Protein AF-A0A5N8Z4T4-F1 (afdb_monomer)

Foldseek 3Di:
DWKKKKFWQAAWKFKDWAPDTDIDGHGDIDIHDPPTDIDIDGPDDDDTDMDMDIVPDDPVVVVVVVVVVVVVD

Radius of gyration: 14.11 Å; Cα contacts (8 Å, |Δi|>4): 130; chains: 1; bounding box: 33×29×37 Å

Mean predicted aligned error: 3.59 Å

Structure (mmCIF, N/CA/C/O backbone):
data_AF-A0A5N8Z4T4-F1
#
_entry.id   AF-A0A5N8Z4T4-F1
#
loop_
_atom_site.group_PDB
_atom_site.id
_atom_site.type_symbol
_atom_site.label_atom_id
_atom_site.label_alt_id
_atom_site.label_comp_id
_atom_site.label_asym_id
_atom_site.label_entity_id
_atom_site.label_seq_id
_atom_site.pdbx_PDB_ins_code
_atom_site.Cartn_x
_atom_site.Cartn_y
_atom_site.Cartn_z
_atom_site.occupancy
_atom_site.B_iso_or_equiv
_atom_site.auth_seq_id
_atom_site.auth_comp_id
_atom_site.auth_asym_id
_atom_site.auth_atom_id
_atom_site.pdbx_PDB_model_num
ATOM 1 N N . PRO A 1 1 ? 12.107 6.517 -6.522 1.00 73.88 1 PRO A N 1
ATOM 2 C CA . PRO A 1 1 ? 11.216 5.388 -6.873 1.00 73.88 1 PRO A CA 1
ATOM 3 C C . PRO A 1 1 ? 11.333 4.267 -5.836 1.00 73.88 1 PRO A C 1
ATOM 5 O O . PRO A 1 1 ? 12.446 3.849 -5.529 1.00 73.88 1 PRO A O 1
ATOM 8 N N . HIS A 1 2 ? 10.203 3.838 -5.280 1.00 86.12 2 HIS A N 1
ATOM 9 C CA . HIS A 1 2 ? 10.130 2.832 -4.220 1.00 86.12 2 HIS A CA 1
ATOM 10 C C . HIS A 1 2 ? 9.196 1.717 -4.676 1.00 86.12 2 HIS A C 1
ATOM 12 O O . HIS A 1 2 ? 8.202 2.005 -5.343 1.00 86.12 2 HIS A O 1
ATOM 18 N N . GLU A 1 3 ? 9.522 0.473 -4.345 1.00 93.75 3 GLU A N 1
ATOM 19 C CA . GLU A 1 3 ? 8.511 -0.579 -4.305 1.00 93.75 3 GLU A CA 1
ATOM 20 C C . GLU A 1 3 ? 7.754 -0.499 -2.976 1.00 93.75 3 GLU A C 1
ATOM 22 O O . GLU A 1 3 ? 8.276 0.028 -1.984 1.00 93.75 3 GLU A O 1
ATOM 27 N N . GLN A 1 4 ? 6.526 -1.010 -2.969 1.00 96.12 4 GLN A N 1
ATOM 28 C CA . GLN A 1 4 ? 5.661 -1.023 -1.797 1.00 96.12 4 GLN A CA 1
ATOM 29 C C . GLN A 1 4 ? 5.080 -2.424 -1.589 1.00 96.12 4 GLN A C 1
ATOM 31 O O . GLN A 1 4 ? 4.507 -3.013 -2.503 1.00 96.12 4 GLN A O 1
ATOM 36 N N . LEU A 1 5 ? 5.216 -2.949 -0.372 1.00 97.56 5 LEU A N 1
ATOM 37 C CA . LEU A 1 5 ? 4.507 -4.140 0.092 1.00 97.56 5 LEU A CA 1
ATOM 38 C C . LEU A 1 5 ? 3.530 -3.729 1.187 1.00 97.56 5 LEU A C 1
ATOM 40 O O . LEU A 1 5 ? 3.912 -3.013 2.116 1.00 97.56 5 LEU A O 1
ATOM 44 N N . SER A 1 6 ? 2.304 -4.229 1.100 1.00 98.12 6 SER A N 1
ATOM 45 C CA . SER A 1 6 ? 1.226 -3.802 1.979 1.00 98.12 6 SER A CA 1
ATOM 46 C C . SER A 1 6 ? 0.416 -4.966 2.526 1.00 98.12 6 SER A C 1
ATOM 48 O O . SER A 1 6 ? 0.299 -6.016 1.888 1.00 98.12 6 SER A O 1
ATOM 50 N N . VAL A 1 7 ? -0.182 -4.758 3.700 1.00 98.50 7 VAL A N 1
ATOM 51 C CA . VAL A 1 7 ? -1.152 -5.676 4.312 1.00 98.50 7 VAL A CA 1
ATOM 52 C C . VAL A 1 7 ? -2.356 -4.904 4.843 1.00 98.50 7 VAL A C 1
ATOM 54 O O . VAL A 1 7 ? -2.209 -3.913 5.560 1.00 98.50 7 VAL A O 1
ATOM 57 N N . MET A 1 8 ? -3.555 -5.370 4.498 1.00 98.44 8 MET A N 1
ATOM 58 C CA . MET A 1 8 ? -4.814 -4.817 4.984 1.00 98.44 8 MET A CA 1
ATOM 59 C C . MET A 1 8 ? -5.075 -5.272 6.422 1.00 98.44 8 MET A C 1
ATOM 61 O O . MET A 1 8 ? -5.103 -6.468 6.710 1.00 98.44 8 MET A O 1
ATOM 65 N N . ILE A 1 9 ? -5.309 -4.322 7.324 1.00 98.56 9 ILE A N 1
ATOM 66 C CA . ILE A 1 9 ? -5.603 -4.576 8.741 1.00 98.56 9 ILE A CA 1
ATOM 67 C C . ILE A 1 9 ? -7.104 -4.446 9.022 1.00 98.56 9 ILE A C 1
ATOM 69 O O . ILE A 1 9 ? -7.661 -5.250 9.765 1.00 98.56 9 ILE A O 1
ATOM 73 N N . GLN A 1 10 ? -7.773 -3.458 8.422 1.00 98.44 10 GLN A N 1
ATOM 74 C CA . GLN A 1 10 ? -9.190 -3.167 8.655 1.00 98.44 10 GLN A CA 1
ATOM 75 C C . GLN A 1 10 ? -9.855 -2.582 7.405 1.00 98.44 10 GLN A C 1
ATOM 77 O O . GLN A 1 10 ? -9.229 -1.830 6.664 1.00 98.44 10 GLN A O 1
ATOM 82 N N . GLY A 1 11 ? -11.150 -2.855 7.227 1.00 97.94 11 GLY A N 1
ATOM 83 C CA . GLY A 1 11 ? -11.983 -2.238 6.194 1.00 97.94 11 GLY A CA 1
ATOM 84 C C . GLY A 1 11 ? -12.047 -3.053 4.904 1.00 97.94 11 GLY A C 1
ATOM 85 O O . GLY A 1 11 ? -11.571 -4.186 4.836 1.00 97.94 11 GLY A O 1
ATOM 86 N N . ARG A 1 12 ? -12.701 -2.489 3.885 1.00 98.44 12 ARG A N 1
ATOM 87 C CA . ARG A 1 12 ? -12.829 -3.093 2.551 1.00 98.44 12 ARG A CA 1
ATOM 88 C C . ARG A 1 12 ? -12.527 -2.059 1.482 1.00 98.44 12 ARG A C 1
ATOM 90 O O . ARG A 1 12 ? -13.041 -0.942 1.542 1.00 98.44 12 ARG A O 1
ATOM 97 N N . MET A 1 13 ? -11.724 -2.448 0.502 1.00 98.44 13 MET A N 1
ATOM 98 C CA . MET A 1 13 ? -11.254 -1.554 -0.551 1.00 98.44 13 MET A CA 1
ATOM 99 C C . MET A 1 13 ? -11.215 -2.286 -1.891 1.00 98.44 13 MET A C 1
ATOM 101 O O . MET A 1 13 ? -10.832 -3.453 -1.936 1.00 98.44 13 MET A O 1
ATOM 105 N N . ARG A 1 14 ? -11.565 -1.608 -2.985 1.00 98.75 14 ARG A N 1
ATOM 106 C CA . ARG A 1 14 ? -11.208 -2.037 -4.338 1.00 98.75 14 ARG A CA 1
ATOM 107 C C . ARG A 1 14 ? -9.793 -1.570 -4.619 1.00 98.75 14 ARG A C 1
ATOM 109 O O . ARG A 1 14 ? -9.567 -0.381 -4.819 1.00 98.75 14 ARG A O 1
ATOM 116 N N . LEU A 1 15 ? -8.848 -2.499 -4.580 1.00 98.69 15 LEU A N 1
ATOM 117 C CA . LEU A 1 15 ? -7.444 -2.252 -4.872 1.00 98.69 15 LEU A CA 1
ATOM 118 C C . LEU A 1 15 ? -7.222 -2.283 -6.385 1.00 98.69 15 LEU A C 1
ATOM 120 O O . LEU A 1 15 ? -7.687 -3.203 -7.055 1.00 98.69 15 LEU A O 1
ATOM 124 N N . THR A 1 16 ? -6.467 -1.312 -6.893 1.00 98.69 16 THR A N 1
ATOM 125 C CA . THR A 1 16 ? -5.901 -1.322 -8.246 1.00 98.69 16 THR A CA 1
ATOM 126 C C . THR A 1 16 ? -4.378 -1.325 -8.153 1.00 98.69 16 THR A C 1
ATOM 128 O O . THR A 1 16 ? -3.813 -0.498 -7.436 1.00 98.69 16 THR A O 1
ATOM 131 N N . VAL A 1 17 ? -3.713 -2.233 -8.872 1.00 98.25 17 VAL A N 1
ATOM 132 C CA . VAL A 1 17 ? -2.253 -2.255 -9.070 1.00 98.25 17 VAL A CA 1
ATOM 133 C C . VAL A 1 17 ? -1.975 -2.501 -10.551 1.00 98.25 17 VAL A C 1
ATOM 135 O O . VAL A 1 17 ? -2.084 -3.623 -11.049 1.00 98.25 17 VAL A O 1
ATOM 138 N N . GLY A 1 18 ? -1.630 -1.443 -11.282 1.00 97.38 18 GLY A N 1
ATOM 139 C CA . GLY A 1 18 ? -1.547 -1.490 -12.738 1.00 97.38 18 GLY A CA 1
ATOM 140 C C . GLY A 1 18 ? -2.885 -1.915 -13.347 1.00 97.38 18 GLY A C 1
ATOM 141 O O . GLY A 1 18 ? -3.877 -1.205 -13.224 1.00 97.38 18 GLY A O 1
ATOM 142 N N . ASN A 1 19 ? -2.911 -3.088 -13.983 1.00 97.88 19 ASN A N 1
ATOM 143 C CA . ASN A 1 19 ? -4.118 -3.643 -14.607 1.00 97.88 19 ASN A CA 1
ATOM 144 C C . ASN A 1 19 ? -4.877 -4.631 -13.704 1.00 97.88 19 ASN A C 1
ATOM 146 O O . ASN A 1 19 ? -5.935 -5.114 -14.106 1.00 97.88 19 ASN A O 1
ATOM 150 N N . ASP A 1 20 ? -4.333 -4.978 -12.534 1.00 98.00 20 ASP A N 1
ATOM 151 C CA . ASP A 1 20 ? -5.015 -5.855 -11.583 1.00 98.00 20 ASP A CA 1
ATOM 152 C C . ASP A 1 20 ? -5.974 -5.034 -1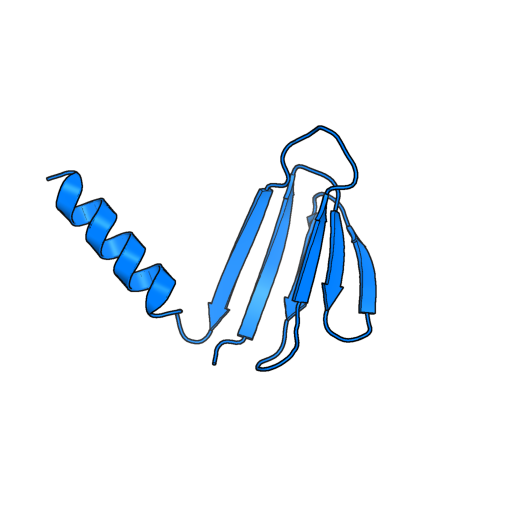0.720 1.00 98.00 20 ASP A C 1
ATOM 154 O O . ASP A 1 20 ? -5.564 -4.058 -10.087 1.00 98.00 20 ASP A O 1
ATOM 158 N N . VAL A 1 21 ? -7.247 -5.432 -10.707 1.00 98.56 21 VAL A N 1
ATOM 159 C CA . VAL A 1 21 ? -8.308 -4.800 -9.919 1.00 98.56 21 VAL A CA 1
ATOM 160 C C . VAL A 1 21 ? -9.052 -5.877 -9.151 1.00 98.56 21 VAL A C 1
ATOM 162 O O . VAL A 1 21 ? -9.669 -6.765 -9.743 1.00 98.56 21 VAL A O 1
ATOM 165 N N . ARG A 1 22 ? -9.038 -5.778 -7.821 1.00 98.56 22 ARG A N 1
ATOM 166 C CA . ARG A 1 22 ? -9.721 -6.736 -6.947 1.00 98.56 22 ARG A CA 1
ATOM 167 C C . ARG A 1 22 ? -10.188 -6.101 -5.648 1.00 98.56 22 ARG A C 1
ATOM 169 O O . ARG A 1 22 ? -9.551 -5.199 -5.109 1.00 98.56 22 ARG A O 1
ATOM 176 N N . ASP A 1 23 ? -11.291 -6.613 -5.124 1.00 98.69 23 ASP A N 1
ATOM 177 C CA . ASP A 1 23 ? -11.781 -6.236 -3.803 1.00 98.69 23 ASP A CA 1
ATOM 178 C C . ASP A 1 23 ? -10.967 -6.984 -2.742 1.00 98.69 23 ASP A C 1
ATOM 180 O O . ASP A 1 23 ? -10.793 -8.200 -2.833 1.00 98.69 23 ASP A O 1
ATOM 184 N N . ILE A 1 24 ? -10.479 -6.258 -1.740 1.00 98.50 24 ILE A N 1
ATOM 185 C CA . ILE A 1 24 ? -9.648 -6.787 -0.655 1.00 98.50 24 ILE A CA 1
ATOM 186 C C . ILE A 1 24 ? -10.232 -6.446 0.720 1.00 98.50 24 ILE A C 1
ATOM 188 O O . ILE A 1 24 ? -10.983 -5.474 0.880 1.00 98.50 24 ILE A O 1
ATOM 192 N N . GLY A 1 25 ? -9.886 -7.256 1.716 1.00 98.44 25 GLY A N 1
ATOM 193 C CA . GLY A 1 25 ? -10.268 -7.110 3.118 1.00 98.44 25 GLY A CA 1
ATOM 194 C C . GLY A 1 25 ? -9.137 -7.499 4.080 1.00 98.44 25 GLY A C 1
ATOM 195 O O . GLY A 1 25 ? -8.004 -7.709 3.649 1.00 98.44 25 GLY A O 1
ATOM 196 N N . PRO A 1 26 ? -9.406 -7.559 5.397 1.00 98.44 26 PRO A N 1
ATOM 197 C CA . PRO A 1 26 ? -8.378 -7.810 6.406 1.00 98.44 26 PRO A CA 1
ATOM 198 C C . PRO A 1 26 ? -7.600 -9.106 6.158 1.00 98.44 26 PRO A C 1
ATOM 200 O O . PRO A 1 26 ? -8.193 -10.159 5.933 1.00 98.44 26 PRO A O 1
ATOM 203 N N . GLY A 1 27 ? -6.273 -9.023 6.235 1.00 98.50 27 GLY A N 1
ATOM 204 C CA . GLY A 1 27 ? -5.349 -10.124 5.960 1.00 98.50 27 GLY A CA 1
ATOM 205 C C . GLY A 1 27 ? -4.857 -10.193 4.513 1.00 98.50 27 GLY A C 1
ATOM 206 O O . GLY A 1 27 ? -3.816 -10.803 4.270 1.00 98.50 27 GLY A O 1
ATOM 207 N N . ASP A 1 28 ? -5.530 -9.539 3.563 1.00 98.56 28 ASP A N 1
ATOM 208 C CA . ASP A 1 28 ? -5.049 -9.480 2.184 1.00 98.56 28 ASP A CA 1
ATOM 209 C C . ASP A 1 28 ? -3.775 -8.635 2.078 1.00 98.56 28 ASP A C 1
ATOM 211 O O . ASP A 1 28 ? -3.644 -7.571 2.688 1.00 98.56 28 ASP A O 1
ATOM 215 N N . MET A 1 29 ? 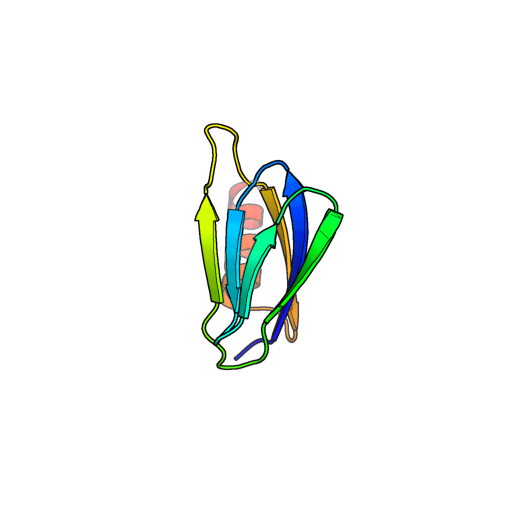-2.843 -9.102 1.249 1.00 98.44 29 MET A N 1
ATOM 216 C CA . MET A 1 29 ? -1.583 -8.422 0.956 1.00 98.44 29 MET A CA 1
ATOM 217 C C . MET A 1 29 ? -1.495 -8.057 -0.522 1.00 98.44 29 MET A C 1
ATOM 219 O O . MET A 1 29 ? -2.102 -8.720 -1.371 1.00 98.44 29 MET A O 1
ATOM 223 N N . TRP A 1 30 ? -0.711 -7.031 -0.845 1.00 98.31 30 TRP A N 1
ATOM 224 C CA . TRP A 1 30 ? -0.357 -6.708 -2.225 1.00 98.31 30 TRP A CA 1
ATOM 225 C C . TRP A 1 30 ? 1.048 -6.130 -2.332 1.00 98.31 30 TRP A C 1
ATOM 227 O O . TRP A 1 30 ? 1.606 -5.607 -1.369 1.00 98.31 30 TRP A O 1
ATOM 237 N N . TYR A 1 31 ? 1.603 -6.245 -3.534 1.00 97.94 31 TYR A N 1
ATOM 238 C CA . TYR A 1 31 ? 2.891 -5.692 -3.912 1.00 97.94 31 TYR A CA 1
ATOM 239 C C . TYR A 1 31 ? 2.681 -4.725 -5.074 1.00 97.94 31 TYR A C 1
ATOM 241 O O . TYR A 1 31 ? 2.092 -5.103 -6.086 1.00 97.94 31 TYR A O 1
ATOM 249 N N . ALA A 1 32 ? 3.156 -3.494 -4.922 1.00 97.31 32 ALA A N 1
ATOM 250 C CA . ALA A 1 32 ? 3.168 -2.480 -5.961 1.00 97.31 32 ALA A CA 1
ATOM 251 C C . ALA A 1 32 ? 4.613 -2.268 -6.452 1.00 97.31 32 ALA A C 1
ATOM 253 O O . ALA A 1 32 ? 5.446 -1.725 -5.712 1.00 97.31 32 ALA A O 1
ATOM 254 N N . PRO A 1 33 ? 4.935 -2.702 -7.687 1.00 96.75 33 PRO A N 1
ATOM 255 C CA . PRO A 1 33 ? 6.258 -2.504 -8.263 1.00 96.75 33 PRO A CA 1
ATOM 256 C C . PRO A 1 33 ? 6.584 -1.025 -8.499 1.00 96.75 33 PRO A C 1
ATOM 258 O O . PRO A 1 33 ? 5.705 -0.174 -8.648 1.00 96.75 33 PRO A O 1
ATOM 261 N N . VAL A 1 34 ? 7.878 -0.727 -8.630 1.00 95.88 34 VAL A N 1
ATOM 262 C CA . VAL A 1 34 ? 8.355 0.611 -9.002 1.00 95.88 34 VAL A CA 1
ATOM 263 C C . VAL A 1 34 ? 7.714 1.076 -10.313 1.00 95.88 34 VAL A C 1
ATOM 265 O O . VAL A 1 34 ? 7.793 0.393 -11.331 1.00 95.88 34 VAL A O 1
ATOM 268 N N . GLY A 1 35 ? 7.143 2.282 -10.300 1.00 94.06 35 GLY A N 1
ATOM 269 C CA . GLY A 1 35 ? 6.569 2.918 -11.490 1.00 94.06 35 GLY A CA 1
ATOM 270 C C . GLY A 1 35 ? 5.195 2.382 -11.896 1.00 94.06 35 GLY A C 1
ATOM 271 O O . GLY A 1 35 ? 4.655 2.838 -12.898 1.00 94.06 35 GLY A O 1
ATOM 272 N N . VAL A 1 36 ? 4.625 1.450 -11.129 1.00 96.56 36 VAL A N 1
ATOM 273 C CA . VAL A 1 36 ? 3.265 0.954 -11.339 1.00 96.56 36 VAL A CA 1
ATOM 274 C C . VAL A 1 36 ? 2.298 1.776 -10.494 1.00 96.56 36 VAL A C 1
ATOM 276 O O . VAL A 1 36 ? 2.408 1.825 -9.264 1.00 96.56 36 VAL A O 1
ATOM 279 N N . GLU A 1 37 ? 1.345 2.428 -11.159 1.00 95.81 37 GLU A N 1
ATOM 280 C CA . GLU A 1 37 ? 0.267 3.142 -10.479 1.00 95.81 37 GLU A CA 1
ATOM 281 C C . GLU A 1 37 ? -0.578 2.171 -9.655 1.00 95.81 37 GLU A C 1
ATOM 283 O O . GLU A 1 37 ? -0.920 1.070 -10.097 1.00 95.81 37 GLU A O 1
ATOM 288 N N . HIS A 1 38 ? -0.890 2.581 -8.433 1.00 96.56 38 HIS A N 1
ATOM 289 C CA . HIS A 1 38 ? -1.693 1.803 -7.511 1.00 96.56 38 HIS A CA 1
ATOM 290 C C . HIS A 1 38 ? -2.466 2.720 -6.568 1.00 96.56 38 HIS A C 1
ATOM 292 O O . HIS A 1 38 ? -2.086 3.866 -6.326 1.00 96.56 38 HIS A O 1
ATOM 298 N N . GLY A 1 39 ? -3.559 2.198 -6.031 1.00 96.62 39 GLY A N 1
ATOM 299 C CA . GLY A 1 39 ? -4.420 2.896 -5.088 1.00 96.62 39 GLY A CA 1
ATOM 300 C C . GLY A 1 39 ? -5.663 2.073 -4.799 1.00 96.62 39 GLY A C 1
ATOM 301 O O . GLY A 1 39 ? -5.785 0.933 -5.254 1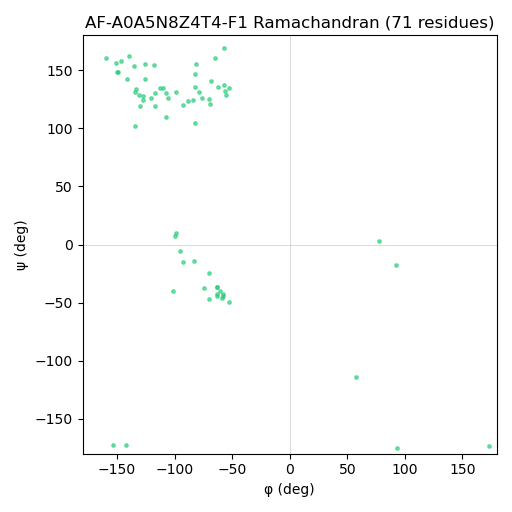.00 96.62 39 GLY A O 1
ATOM 302 N N . GLY A 1 40 ? -6.613 2.642 -4.066 1.00 97.31 40 GLY A N 1
ATOM 303 C CA . GLY A 1 40 ? -7.884 1.962 -3.907 1.00 97.31 40 GLY A CA 1
ATOM 304 C C . GLY A 1 40 ? -9.048 2.842 -3.501 1.00 97.31 40 GLY A C 1
ATOM 305 O O . GLY A 1 40 ? -8.892 3.958 -3.012 1.00 97.31 40 GLY A O 1
ATOM 306 N N . GLU A 1 41 ? -10.231 2.299 -3.758 1.00 98.31 41 GLU A N 1
ATOM 307 C CA . GLU A 1 41 ? -11.529 2.903 -3.486 1.00 98.31 41 GLU A CA 1
ATOM 308 C C . GLU A 1 41 ? -12.161 2.213 -2.276 1.00 98.31 41 GLU A C 1
ATOM 310 O O . GLU A 1 41 ? -12.283 0.988 -2.243 1.00 98.31 41 GLU A O 1
ATOM 315 N N . VAL A 1 42 ? -12.561 2.983 -1.266 1.00 98.44 42 VAL A N 1
ATOM 316 C CA . VAL A 1 42 ? -13.213 2.446 -0.065 1.00 98.44 42 VAL A CA 1
ATOM 317 C C . VAL A 1 42 ? -14.620 1.953 -0.421 1.00 98.44 42 VAL A C 1
ATOM 319 O O . VAL A 1 42 ? -15.431 2.713 -0.937 1.00 98.44 42 VAL A O 1
ATOM 322 N N . LEU A 1 43 ? -14.928 0.688 -0.115 1.00 98.12 43 LEU A N 1
ATOM 323 C CA . LEU A 1 43 ? -16.194 0.035 -0.496 1.00 98.12 43 LEU A CA 1
ATOM 324 C C . LEU A 1 43 ? -17.249 0.010 0.623 1.00 98.12 43 LEU A C 1
ATOM 326 O O . LEU A 1 43 ? -18.252 -0.695 0.522 1.00 98.12 43 LEU A O 1
ATOM 330 N N . GLY A 1 44 ? -17.021 0.725 1.722 1.00 93.75 44 GLY A N 1
ATOM 331 C CA . GLY A 1 44 ? -17.894 0.707 2.891 1.00 93.75 44 GLY A CA 1
ATOM 332 C C . GLY A 1 44 ? -17.820 1.992 3.704 1.00 93.75 44 GLY A C 1
ATOM 333 O O . GLY A 1 44 ? -17.197 2.968 3.300 1.00 93.75 44 GLY A O 1
ATOM 334 N N . THR A 1 45 ? -18.476 1.985 4.862 1.00 96.00 45 THR A N 1
ATOM 335 C CA . THR A 1 45 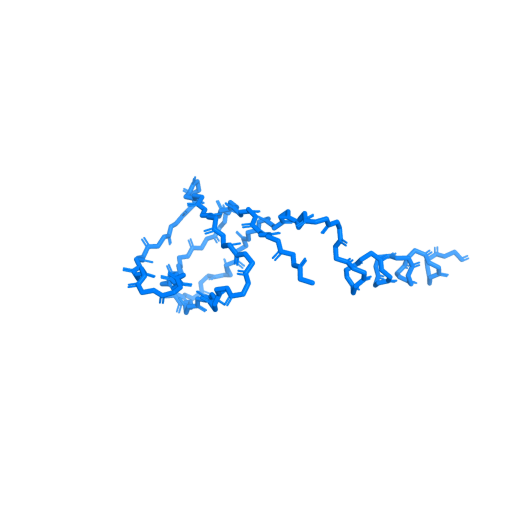? -18.511 3.130 5.787 1.00 96.00 45 THR A CA 1
ATOM 336 C C . THR A 1 45 ? -17.416 3.082 6.848 1.00 96.00 45 THR A C 1
ATOM 338 O O . THR A 1 45 ? -17.164 4.085 7.509 1.00 96.00 45 THR A O 1
ATOM 341 N N . GLU A 1 46 ? -16.776 1.925 7.023 1.00 96.12 46 GLU A N 1
ATOM 342 C CA . GLU A 1 46 ? -15.714 1.738 8.008 1.00 96.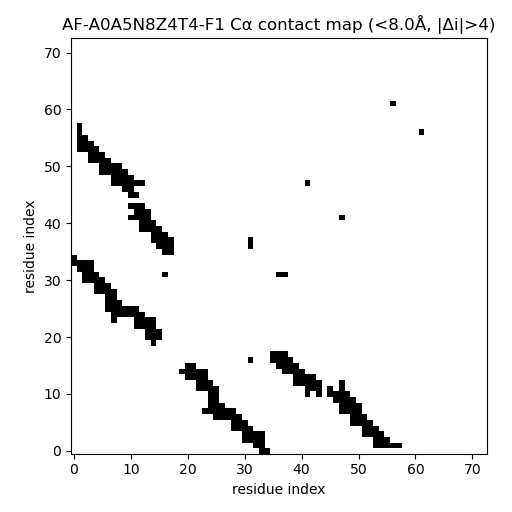12 46 GLU A CA 1
ATOM 343 C C . GLU A 1 46 ? -14.362 2.237 7.483 1.00 96.12 46 GLU A C 1
ATOM 345 O O . GLU A 1 46 ? -14.070 2.073 6.292 1.00 96.12 46 GLU A O 1
ATOM 350 N N . PRO A 1 47 ? -13.492 2.777 8.358 1.00 97.88 47 PRO A N 1
ATOM 351 C CA . PRO A 1 47 ? -12.142 3.158 7.974 1.00 97.88 47 PRO A CA 1
ATOM 352 C C . PRO A 1 47 ? -11.355 1.981 7.396 1.00 97.88 47 PRO A C 1
ATOM 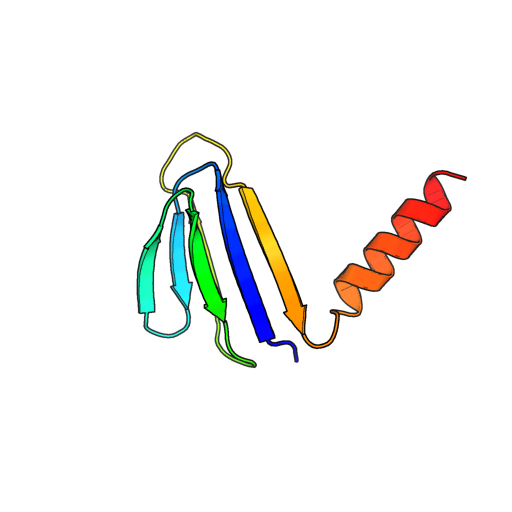354 O O . PRO A 1 47 ? -11.356 0.877 7.953 1.00 97.88 47 PRO A O 1
ATOM 357 N N . VAL A 1 48 ? -10.631 2.261 6.314 1.00 98.38 48 VAL A N 1
ATOM 358 C CA . VAL A 1 48 ? -9.621 1.367 5.751 1.00 98.38 48 VAL A CA 1
ATOM 359 C C . VAL A 1 48 ? -8.281 1.653 6.421 1.00 98.38 48 VAL A C 1
ATOM 361 O O . VAL A 1 48 ? -7.808 2.788 6.416 1.00 98.38 48 VAL A O 1
ATOM 364 N N . ILE A 1 49 ? -7.684 0.619 7.009 1.00 98.19 49 ILE A N 1
ATOM 365 C CA . ILE A 1 49 ? -6.387 0.688 7.686 1.00 98.19 49 ILE A CA 1
ATOM 366 C C . ILE A 1 49 ? -5.501 -0.405 7.106 1.00 98.19 49 ILE A C 1
ATOM 368 O O . ILE A 1 49 ? -5.854 -1.583 7.146 1.00 98.19 49 ILE A O 1
ATOM 372 N N . PHE A 1 50 ? -4.332 -0.026 6.609 1.00 97.81 50 PHE A N 1
ATOM 373 C CA . PHE A 1 50 ? -3.309 -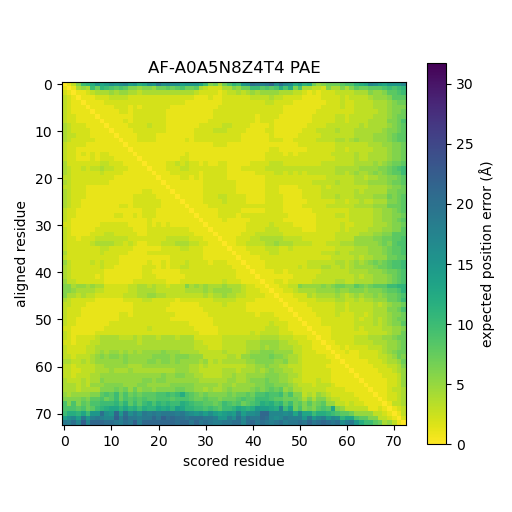0.938 6.113 1.00 97.81 50 PHE A CA 1
ATOM 374 C C . PHE A 1 50 ? -1.923 -0.460 6.544 1.00 97.81 50 PHE A C 1
ATOM 376 O O . PHE A 1 50 ? -1.743 0.688 6.953 1.00 97.81 50 PHE A O 1
ATOM 383 N N . ILE A 1 51 ? -0.953 -1.366 6.484 1.00 97.94 51 ILE A N 1
ATOM 384 C CA . ILE A 1 51 ? 0.458 -1.062 6.721 1.00 97.94 51 ILE A CA 1
ATOM 385 C C . ILE A 1 51 ? 1.175 -1.111 5.382 1.00 97.94 51 ILE A C 1
ATOM 387 O O . ILE A 1 51 ? 1.062 -2.116 4.686 1.00 97.94 51 ILE A O 1
ATOM 391 N N . ASP A 1 52 ? 1.951 -0.069 5.090 1.00 96.38 52 ASP A N 1
ATOM 392 C CA . ASP A 1 52 ? 2.834 0.003 3.928 1.00 96.38 52 ASP A CA 1
ATOM 393 C C . ASP A 1 52 ? 4.299 -0.069 4.346 1.00 96.38 52 ASP A C 1
ATOM 395 O O . ASP A 1 52 ? 4.750 0.623 5.264 1.00 96.38 52 ASP A O 1
ATOM 399 N N . VAL A 1 53 ? 5.061 -0.880 3.619 1.00 96.38 53 VAL A N 1
ATOM 400 C CA . VAL A 1 53 ? 6.515 -0.955 3.717 1.00 96.38 53 VAL A CA 1
ATOM 401 C C . VAL A 1 53 ? 7.109 -0.527 2.384 1.00 96.38 53 VAL A C 1
ATOM 403 O O . VAL A 1 53 ? 6.879 -1.169 1.362 1.00 96.38 53 VAL A O 1
ATOM 406 N N . TYR A 1 54 ? 7.897 0.547 2.410 1.00 95.50 54 TYR A N 1
ATOM 407 C CA . TYR A 1 54 ? 8.590 1.082 1.238 1.00 95.50 54 TYR A CA 1
ATOM 408 C C . TYR A 1 54 ? 10.045 0.617 1.198 1.00 95.50 54 TYR A C 1
ATOM 410 O O . TYR A 1 54 ? 10.771 0.781 2.185 1.00 95.50 54 TYR A O 1
ATOM 418 N N . ALA A 1 55 ? 10.487 0.114 0.044 1.00 94.19 55 ALA A N 1
ATOM 419 C CA . ALA A 1 55 ? 11.880 -0.250 -0.205 1.00 94.19 55 ALA A CA 1
ATOM 420 C C . ALA A 1 55 ? 12.415 0.421 -1.497 1.00 94.19 55 ALA A C 1
ATOM 422 O O . ALA A 1 55 ? 11.779 0.349 -2.546 1.00 94.19 55 ALA A O 1
ATOM 423 N N . PRO A 1 56 ? 13.566 1.126 -1.454 1.00 93.75 56 PRO A N 1
ATOM 424 C CA . PRO A 1 56 ? 14.226 1.617 -0.239 1.00 93.75 56 PRO A CA 1
ATOM 425 C C . PRO A 1 56 ? 13.281 2.527 0.576 1.00 93.75 56 PRO A C 1
ATOM 427 O O . PRO A 1 56 ? 12.237 2.917 0.054 1.00 93.75 56 PRO A O 1
ATOM 430 N N . PRO A 1 57 ? 13.606 2.898 1.827 1.00 93.12 57 PRO A N 1
ATOM 431 C CA . PRO A 1 57 ? 12.757 3.791 2.612 1.00 93.12 57 PRO A CA 1
ATOM 432 C C . PRO A 1 57 ? 12.417 5.086 1.861 1.00 93.12 57 PRO A C 1
ATOM 434 O O . PRO A 1 57 ? 13.292 5.720 1.267 1.00 93.12 57 PRO A O 1
ATOM 437 N N . SER A 1 58 ? 11.143 5.479 1.896 1.00 91.94 58 SER A N 1
ATOM 438 C CA . SER A 1 58 ? 10.675 6.726 1.285 1.00 91.94 58 SER A CA 1
ATOM 439 C C . SER A 1 58 ? 11.202 7.932 2.057 1.00 91.94 58 SER A C 1
ATOM 441 O O . SER A 1 58 ? 10.910 8.077 3.247 1.00 91.94 58 SER A O 1
ATOM 443 N N . SER A 1 59 ? 11.948 8.819 1.389 1.00 92.88 59 SER A N 1
ATOM 444 C CA . SER A 1 59 ? 12.457 10.046 2.017 1.00 92.88 59 SER A CA 1
ATOM 445 C C . SER A 1 59 ? 11.310 10.893 2.564 1.00 92.88 59 SER A C 1
ATOM 447 O O . SER A 1 59 ? 11.364 11.292 3.722 1.00 92.88 59 SER A O 1
ATOM 449 N N . THR A 1 60 ? 10.217 11.031 1.805 1.00 92.12 60 THR A N 1
ATOM 450 C CA . THR A 1 60 ? 8.994 11.731 2.223 1.00 92.12 60 THR A CA 1
ATOM 451 C C . THR A 1 60 ? 8.460 11.220 3.561 1.00 92.12 60 THR A C 1
ATOM 453 O O . THR A 1 60 ? 8.210 12.015 4.466 1.00 92.12 60 THR A O 1
ATOM 456 N N . ILE A 1 61 ? 8.331 9.898 3.720 1.00 91.75 61 ILE A N 1
ATOM 457 C CA . ILE A 1 61 ? 7.841 9.302 4.970 1.00 91.75 61 ILE A CA 1
ATOM 458 C C . ILE A 1 61 ? 8.878 9.459 6.083 1.00 91.75 61 ILE A C 1
ATOM 460 O O . ILE A 1 61 ? 8.542 9.881 7.189 1.00 91.75 61 ILE A O 1
ATOM 464 N N . THR A 1 62 ? 10.150 9.157 5.806 1.00 93.50 62 THR A N 1
ATOM 465 C CA . THR A 1 62 ? 11.197 9.230 6.835 1.00 93.50 62 THR A CA 1
ATOM 466 C C . THR A 1 62 ? 11.402 10.649 7.362 1.00 93.50 62 THR A C 1
ATOM 468 O O . THR A 1 62 ? 11.615 10.821 8.561 1.00 93.50 62 THR A O 1
ATOM 471 N N . ASP A 1 63 ? 11.297 11.669 6.513 1.00 94.94 63 ASP A N 1
ATOM 472 C CA . ASP A 1 63 ? 11.445 13.066 6.913 1.00 94.94 63 ASP A CA 1
ATOM 473 C C . ASP A 1 63 ? 10.213 13.566 7.670 1.00 94.94 63 ASP A C 1
ATOM 475 O O . ASP A 1 63 ? 10.367 14.246 8.685 1.00 94.94 63 ASP A O 1
ATOM 479 N N . HIS A 1 64 ? 9.006 13.145 7.275 1.00 92.94 64 HIS A N 1
ATOM 480 C CA . HIS A 1 64 ? 7.792 13.413 8.047 1.00 92.94 64 HIS A CA 1
ATOM 481 C C . HIS A 1 64 ? 7.880 12.834 9.470 1.00 92.94 64 HIS A C 1
ATOM 483 O O . HIS A 1 64 ? 7.635 13.537 10.450 1.00 92.94 64 HIS A O 1
ATOM 489 N N . VAL A 1 65 ? 8.329 11.581 9.608 1.00 91.62 65 VAL A N 1
ATOM 490 C CA . VAL A 1 65 ? 8.527 10.942 10.921 1.00 91.62 65 VAL A CA 1
ATOM 491 C C . VAL A 1 65 ? 9.556 11.695 11.773 1.00 91.62 65 VAL A C 1
ATOM 493 O O . VAL A 1 65 ? 9.352 11.853 12.978 1.00 91.62 65 VAL A O 1
ATOM 496 N N . LYS A 1 66 ? 10.656 12.186 11.183 1.00 93.19 66 LYS A N 1
ATOM 497 C CA . LYS A 1 66 ? 11.650 12.999 1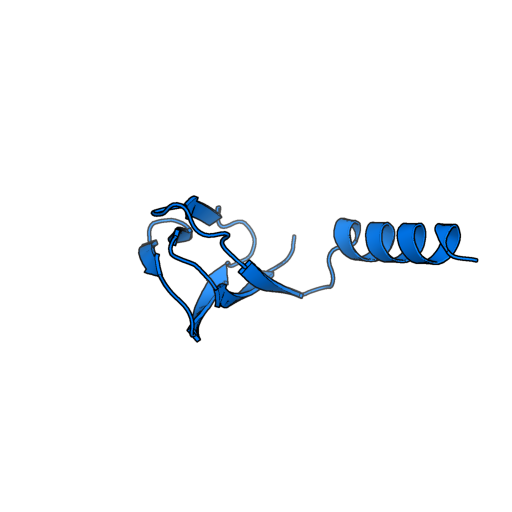1.911 1.00 93.19 66 LYS A CA 1
ATOM 498 C C . LYS A 1 66 ? 11.049 14.313 12.413 1.00 93.19 66 LYS A C 1
ATOM 500 O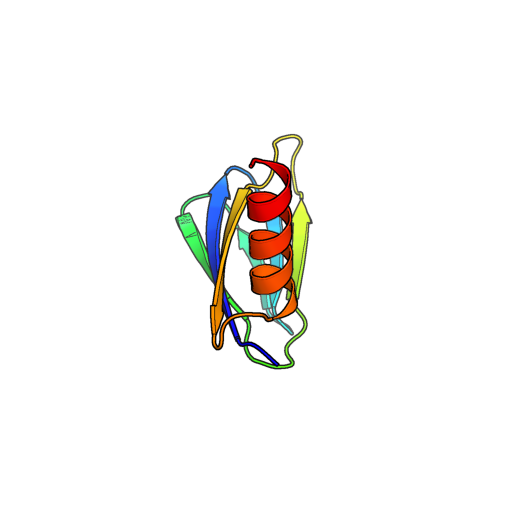 O . LYS A 1 66 ? 11.299 14.685 13.556 1.00 93.19 66 LYS A O 1
ATOM 505 N N . GLN A 1 67 ? 10.251 14.992 11.587 1.00 93.06 67 GLN A N 1
ATOM 506 C CA . GLN A 1 67 ? 9.593 16.247 11.963 1.00 93.06 67 GLN A CA 1
ATOM 507 C C . GLN A 1 67 ? 8.612 16.051 13.122 1.00 93.06 67 GLN A C 1
ATOM 509 O O . GLN A 1 67 ? 8.653 16.821 14.077 1.00 93.06 67 GLN A O 1
ATOM 514 N N . LEU A 1 68 ? 7.790 14.995 13.085 1.00 91.56 68 LEU A N 1
ATOM 515 C CA . LEU A 1 68 ? 6.860 14.679 14.174 1.00 91.56 68 LEU A CA 1
ATOM 516 C C . LEU A 1 68 ? 7.589 14.483 15.508 1.00 91.56 68 LEU A C 1
ATOM 518 O O . LEU A 1 68 ? 7.182 15.047 16.521 1.00 91.56 68 LEU A O 1
ATOM 522 N N . LYS A 1 69 ? 8.705 13.741 15.499 1.00 88.06 69 LYS A N 1
ATOM 523 C CA . LYS A 1 69 ? 9.526 13.518 16.700 1.00 88.06 69 LYS A CA 1
ATOM 524 C C . LYS A 1 69 ? 10.135 14.808 17.252 1.00 88.06 69 LYS A C 1
ATOM 526 O O . LYS A 1 69 ? 10.225 14.962 18.465 1.00 88.06 69 LYS A O 1
ATOM 531 N N . ALA A 1 70 ? 10.536 15.732 16.380 1.00 84.00 70 ALA A N 1
ATOM 532 C CA . ALA A 1 70 ? 11.105 17.014 16.791 1.00 84.00 70 ALA A CA 1
ATOM 533 C C . ALA A 1 70 ? 10.073 17.958 17.435 1.00 84.00 70 ALA A C 1
ATOM 535 O O . ALA A 1 70 ? 10.454 18.820 18.212 1.00 84.00 70 ALA A O 1
ATOM 536 N N . GLN A 1 71 ? 8.780 17.800 17.131 1.00 78.25 71 GLN A N 1
ATOM 537 C CA . GLN A 1 71 ? 7.697 18.618 17.697 1.00 78.25 71 GLN A CA 1
ATOM 538 C C . GLN A 1 71 ? 7.213 18.132 19.071 1.00 78.25 71 GLN A C 1
ATOM 540 O O . GLN A 1 71 ? 6.476 18.843 19.747 1.00 78.25 71 GLN A O 1
ATOM 545 N N . THR A 1 72 ? 7.579 16.912 19.472 1.00 73.12 72 THR A N 1
ATOM 546 C CA . THR A 1 72 ? 7.160 16.297 20.745 1.00 73.12 72 THR A CA 1
ATOM 547 C C . THR A 1 72 ? 8.221 16.388 21.848 1.00 73.12 72 THR A C 1
ATOM 549 O O . THR A 1 72 ? 8.041 15.786 22.905 1.00 73.12 72 THR A O 1
ATOM 552 N N . THR A 1 73 ? 9.314 17.120 21.603 1.00 54.28 73 THR A N 1
ATOM 553 C CA . THR A 1 73 ? 10.408 17.393 22.553 1.00 54.28 73 THR A CA 1
ATOM 554 C C . THR A 1 73 ? 10.429 18.876 22.890 1.00 54.28 73 THR A C 1
ATOM 556 O O . THR A 1 73 ? 10.632 19.199 24.080 1.00 54.28 73 THR A O 1
#

Nearest PDB structures (foldseek):
  4e2g-assembly2_C  TM=8.788E-01  e=8.601E-04  Sphaerobacter thermophilus DSM 20745
  5fq0-assembly2_D  TM=8.821E-01  e=1.447E-03  Halomonas sp.
  5fq0-assembly1_A  TM=8.814E-01  e=1.447E-03  Halomonas sp.
  7zvm-assembly1_A-2  TM=9.687E-01  e=7.299E-03  Thermococcus barophilus
  4q29-assembly1_B  TM=7.614E-01  e=1.159E-02  Photorhabdus laumondii subsp. laumondii TTO1

Solvent-accessible surface area (backbone atoms only — not comparable to full-atom values): 4236 Å² total; per-residue (Å²): 135,45,32,38,42,36,39,31,67,35,38,41,31,40,37,34,46,64,90,49,73,48,80,45,39,58,75,43,68,52,73,40,57,62,93,46,61,66,55,70,46,75,74,64,92,59,72,72,40,65,51,80,46,51,48,63,74,49,63,72,58,56,52,51,55,51,52,55,57,63,73,76,110

Secondary structure (DSSP, 8-state):
--EEEEEEEES-EEEEETTEEEEE-TT-EEEE-TT--EEEEE-SSSPPEEEEEEESPPHHHHHHHHHHHHHT-

Sequence (73 aa):
PHEQLSVMIQGRMRLTVGNDVRDIGPGDMWYAPVGVEHGGEVLGTEPVIFIDVYAPPSSTITDHVKQLKAQTT

pLDDT: mean 94.65, std 7.02, range [54.28, 98.75]